Protein AF-A0A257T9L1-F1 (afdb_monomer)

Solvent-accessible surface area (backbone atoms only — not comparable to full-atom values): 7218 Å² total; per-residue (Å²): 138,83,81,85,81,64,74,60,65,62,54,51,54,51,52,50,53,51,50,52,52,49,54,53,51,51,69,70,53,69,85,55,102,66,89,48,72,66,67,52,30,54,49,26,55,54,55,56,51,64,76,53,68,49,98,83,56,89,71,50,78,60,33,50,34,54,53,50,16,52,54,24,46,79,70,71,34,56,69,56,20,51,53,30,50,52,51,42,54,49,49,63,67,67,44,54,102,86,57,46,89,61,79,32,68,66,48,42,51,51,52,49,50,32,50,45,60,62,64,70,78,121

pLDDT: mean 73.45, std 14.31, range [39.84, 91.38]

Mean predicted aligned error: 14.88 Å

Nearest PDB structures (foldseek):
  7m5t-assembly1_A  TM=5.101E-01  e=4.168E+00  synthetic construct

Structure (mmCIF, N/CA/C/O backbone):
data_AF-A0A257T9L1-F1
#
_entry.id   AF-A0A257T9L1-F1
#
loop_
_atom_site.group_PDB
_atom_site.id
_atom_site.type_symbol
_atom_site.label_atom_id
_atom_site.label_alt_id
_atom_site.label_comp_id
_atom_site.label_asym_id
_atom_site.label_entity_id
_atom_site.label_seq_id
_atom_site.pdbx_PDB_ins_code
_atom_site.Cartn_x
_atom_site.Cartn_y
_atom_site.Cartn_z
_atom_site.occupancy
_atom_site.B_iso_or_equiv
_atom_site.auth_seq_id
_atom_site.auth_comp_id
_atom_site.auth_asym_id
_atom_site.auth_atom_id
_atom_site.pdbx_PDB_model_num
ATOM 1 N N . MET A 1 1 ? -13.279 25.967 74.332 1.00 39.84 1 MET A N 1
ATOM 2 C CA . MET A 1 1 ? -12.424 24.902 73.766 1.00 39.84 1 MET A CA 1
ATOM 3 C C . MET A 1 1 ? -13.229 24.175 72.700 1.00 39.84 1 MET A C 1
ATOM 5 O O . MET A 1 1 ? -13.992 23.280 73.034 1.00 39.84 1 MET A O 1
ATOM 9 N N . GLN A 1 2 ? -13.164 24.633 71.448 1.00 41.81 2 GLN A N 1
ATOM 10 C CA . GLN A 1 2 ? -13.789 23.936 70.322 1.00 41.81 2 GLN A CA 1
ATOM 11 C C . GLN A 1 2 ? -12.751 22.990 69.724 1.00 41.81 2 GLN A C 1
ATOM 13 O O . GLN A 1 2 ? -11.692 23.427 69.285 1.00 41.81 2 GLN A O 1
ATOM 18 N N . ALA A 1 3 ? -13.027 21.691 69.783 1.00 49.38 3 ALA A N 1
ATOM 19 C CA . ALA A 1 3 ? -12.229 20.691 69.097 1.00 49.38 3 ALA A CA 1
ATOM 20 C C . ALA A 1 3 ? -12.680 20.656 67.630 1.00 49.38 3 ALA A C 1
ATOM 22 O O . ALA A 1 3 ? -13.694 20.039 67.303 1.00 49.38 3 ALA A O 1
ATOM 23 N N . GLU A 1 4 ? -11.945 21.352 66.762 1.00 55.28 4 GLU A N 1
ATOM 24 C CA . GLU A 1 4 ? -12.036 21.223 65.305 1.00 55.28 4 GLU A CA 1
ATOM 25 C C . GLU A 1 4 ? -11.689 19.780 64.910 1.00 55.28 4 GLU A C 1
ATOM 27 O O . GLU A 1 4 ? -10.526 19.390 64.797 1.00 55.28 4 GLU A O 1
ATOM 32 N N . LYS A 1 5 ? -12.713 18.936 64.760 1.00 54.38 5 LYS A N 1
ATOM 33 C CA . LYS A 1 5 ? -12.542 17.534 64.376 1.00 54.38 5 LYS A CA 1
ATOM 34 C C . LYS A 1 5 ? -12.592 17.402 62.852 1.00 54.38 5 LYS A C 1
ATOM 36 O O . LYS A 1 5 ? -13.631 17.143 62.263 1.00 54.38 5 LYS A O 1
ATOM 41 N N . GLN A 1 6 ? -11.411 17.615 62.273 1.00 59.94 6 GLN A N 1
ATOM 42 C CA . GLN A 1 6 ? -10.857 17.028 61.049 1.00 59.94 6 GLN A CA 1
ATOM 43 C C . GLN A 1 6 ? -11.758 16.941 59.795 1.00 59.94 6 GLN A C 1
ATOM 45 O O . GLN A 1 6 ? -12.476 15.957 59.619 1.00 59.94 6 GLN A O 1
ATOM 50 N N . PRO A 1 7 ? -11.548 17.827 58.799 1.00 57.03 7 PRO A N 1
ATOM 51 C CA . PRO A 1 7 ? -11.997 17.599 57.418 1.00 57.03 7 PRO A CA 1
ATOM 52 C C . PRO A 1 7 ? -11.226 16.469 56.695 1.00 57.03 7 PRO A C 1
ATOM 54 O O . PRO A 1 7 ? -11.420 16.258 55.505 1.00 57.03 7 PRO A O 1
ATOM 57 N N . GLN A 1 8 ? -10.356 15.724 57.391 1.00 61.00 8 GLN A N 1
ATOM 58 C CA . GLN A 1 8 ? -9.431 14.739 56.811 1.00 61.00 8 GLN A CA 1
ATOM 59 C C . GLN A 1 8 ? -10.149 13.536 56.190 1.00 61.00 8 GLN A C 1
ATOM 61 O O . GLN A 1 8 ? -9.754 13.059 55.129 1.00 61.00 8 GLN A O 1
ATOM 66 N N . THR A 1 9 ? -11.234 13.070 56.807 1.00 64.38 9 THR A N 1
ATOM 67 C CA . THR A 1 9 ? -11.983 11.909 56.312 1.00 64.38 9 THR A CA 1
ATOM 68 C C . THR A 1 9 ? -12.728 12.232 55.020 1.00 64.38 9 THR A C 1
ATOM 70 O O . THR A 1 9 ? -12.775 11.406 54.117 1.00 64.38 9 THR A O 1
ATOM 73 N N . LEU A 1 10 ? -13.257 13.454 54.900 1.00 68.50 10 LEU A N 1
ATOM 74 C CA . LEU A 1 10 ? -14.060 13.878 53.752 1.00 68.50 10 LEU A CA 1
ATOM 75 C C . LEU A 1 10 ? -13.189 14.043 52.497 1.00 68.50 10 LEU A C 1
ATOM 77 O O . LEU A 1 10 ? -13.565 13.589 51.418 1.00 68.50 10 LEU A O 1
ATOM 81 N N . THR A 1 11 ? -11.978 14.587 52.654 1.00 74.62 11 THR A N 1
ATOM 82 C CA . THR A 1 11 ? -10.992 14.682 51.568 1.00 74.62 11 THR A CA 1
ATOM 83 C C . THR A 1 11 ? -10.528 13.305 51.102 1.00 74.62 11 THR A C 1
ATOM 85 O O . THR A 1 11 ? -10.416 13.071 49.900 1.00 74.62 11 THR A O 1
ATOM 88 N N . LEU A 1 12 ? -10.304 12.372 52.035 1.00 77.75 12 LEU A N 1
ATOM 89 C CA . LEU A 1 12 ? -9.905 11.002 51.709 1.00 77.75 12 LEU A CA 1
ATOM 90 C C . LEU A 1 12 ? -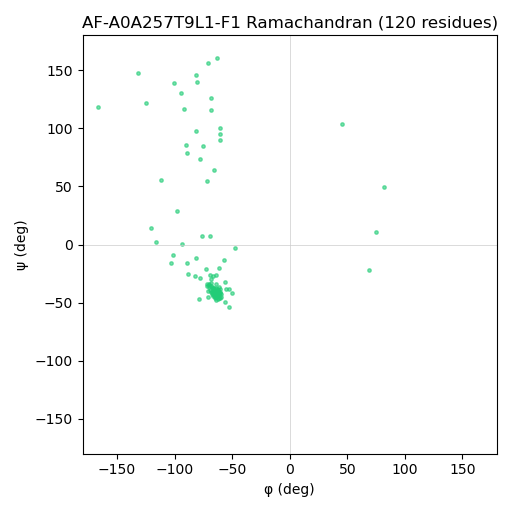11.012 10.255 50.958 1.00 77.75 12 LEU A C 1
ATOM 92 O O . LEU A 1 12 ? -10.725 9.594 49.963 1.00 77.75 12 LEU A O 1
ATOM 96 N N . THR A 1 13 ? -12.277 10.400 51.365 1.00 79.38 13 THR A N 1
ATOM 97 C CA . THR A 1 13 ? -13.409 9.778 50.659 1.00 79.38 13 THR A CA 1
ATOM 98 C C . THR A 1 13 ? -13.543 10.297 49.227 1.00 79.38 13 THR A C 1
ATOM 100 O O . THR A 1 13 ? -13.715 9.501 48.305 1.00 79.38 13 THR A O 1
ATOM 103 N N . ILE A 1 14 ? -13.413 11.612 49.020 1.00 81.88 14 ILE A N 1
ATOM 104 C CA . ILE A 1 14 ? -13.469 12.215 47.680 1.00 81.88 14 ILE A CA 1
ATOM 105 C C . ILE A 1 14 ? -12.296 11.733 46.820 1.00 81.88 14 ILE A C 1
ATOM 107 O O . ILE A 1 14 ? -12.498 11.335 45.675 1.00 81.88 14 ILE A O 1
ATOM 111 N N . LEU A 1 15 ? -11.082 11.709 47.373 1.00 82.69 15 LEU A N 1
ATOM 112 C CA . LEU A 1 15 ? -9.887 11.271 46.651 1.00 82.69 15 LEU A CA 1
ATOM 113 C C . LEU A 1 15 ? -9.985 9.799 46.217 1.00 82.69 15 LEU A C 1
ATOM 115 O O . LEU A 1 15 ? -9.611 9.457 45.094 1.00 82.69 15 LEU A O 1
ATOM 119 N N . VAL A 1 16 ? -10.528 8.937 47.082 1.00 84.06 16 VAL A N 1
ATOM 120 C CA . VAL A 1 16 ? -10.755 7.518 46.776 1.00 84.06 16 VAL A CA 1
ATOM 121 C C . VAL A 1 16 ? -11.829 7.357 45.701 1.00 84.06 16 VAL A C 1
ATOM 123 O O . VAL A 1 16 ? -11.628 6.587 44.766 1.00 84.06 16 VAL A O 1
ATOM 126 N N . ALA A 1 17 ? -12.929 8.111 45.770 1.00 83.25 17 ALA A N 1
ATOM 127 C CA . ALA A 1 17 ? -13.983 8.070 44.756 1.00 83.25 17 ALA A CA 1
ATOM 128 C C . ALA A 1 17 ? -13.485 8.540 43.376 1.00 83.25 17 ALA A C 1
ATOM 130 O O . ALA A 1 17 ? -13.784 7.911 42.358 1.00 83.25 17 ALA A O 1
ATOM 131 N N . ILE A 1 18 ? -12.676 9.603 43.335 1.00 82.38 18 ILE A N 1
ATOM 132 C CA . ILE A 1 18 ? -12.048 10.088 42.098 1.00 82.38 18 ILE A CA 1
ATOM 133 C C . ILE A 1 18 ? -11.070 9.044 41.553 1.00 82.38 18 ILE A C 1
ATOM 135 O O . ILE A 1 18 ? -11.117 8.732 40.371 1.00 82.38 18 ILE A O 1
ATOM 139 N N . SER A 1 19 ? -10.227 8.449 42.400 1.00 81.50 19 SER A N 1
ATOM 140 C CA . SER A 1 19 ? -9.275 7.417 41.962 1.00 81.50 19 SER A CA 1
ATOM 141 C C . SER A 1 19 ? -9.994 6.190 41.399 1.00 81.50 19 SER A C 1
ATOM 143 O O . SER A 1 19 ? -9.620 5.691 40.342 1.00 81.50 19 SER A O 1
ATOM 145 N N . LEU A 1 20 ? -11.070 5.745 42.057 1.00 82.50 20 LEU A N 1
ATOM 146 C CA . LEU A 1 20 ? -11.855 4.594 41.616 1.00 82.50 20 LEU A CA 1
ATOM 147 C C . LEU A 1 20 ? -12.547 4.866 40.274 1.00 82.50 20 LEU A C 1
ATOM 149 O O . LEU A 1 20 ? -12.510 4.027 39.380 1.00 82.50 20 LEU A O 1
ATOM 153 N N . THR A 1 21 ? -13.139 6.051 40.110 1.00 83.25 21 THR A N 1
ATOM 154 C CA . THR A 1 21 ? -13.779 6.451 38.847 1.00 83.25 21 THR A CA 1
ATOM 155 C C . THR A 1 21 ? -12.767 6.635 37.720 1.00 83.25 21 THR A C 1
ATOM 157 O O . THR A 1 21 ? -13.053 6.218 36.600 1.00 83.25 21 THR A O 1
ATOM 160 N N . LEU A 1 22 ? -11.569 7.160 38.002 1.00 79.81 22 LEU A N 1
ATOM 161 C CA . LEU A 1 22 ? -10.483 7.240 37.022 1.00 79.81 22 LEU A CA 1
ATOM 162 C C . LEU A 1 22 ? -10.003 5.849 36.594 1.00 79.81 22 LEU A C 1
ATOM 164 O O . LEU A 1 22 ? -9.831 5.608 35.405 1.00 79.81 22 LEU A O 1
ATOM 168 N N . SER A 1 23 ? -9.811 4.924 37.541 1.00 76.75 23 SER A N 1
ATOM 169 C CA . SER A 1 23 ? -9.391 3.549 37.244 1.00 76.75 23 SER A CA 1
ATOM 170 C C . SER A 1 23 ? -10.444 2.785 36.445 1.00 76.75 23 SER A C 1
ATOM 172 O O . SER A 1 23 ? -10.098 2.093 35.492 1.00 76.75 23 SER A O 1
ATOM 174 N N . ILE A 1 24 ? -11.728 2.942 36.782 1.00 76.94 24 ILE A N 1
ATOM 175 C CA . ILE A 1 24 ? -12.829 2.346 36.014 1.00 76.94 24 ILE A CA 1
ATOM 176 C C . ILE A 1 24 ? -12.905 2.985 34.622 1.00 76.94 24 ILE A C 1
ATOM 178 O O . ILE A 1 24 ? -13.006 2.269 33.633 1.00 76.94 24 ILE A O 1
ATOM 182 N N . GLY A 1 25 ? -12.788 4.313 34.523 1.00 73.81 25 GLY A N 1
ATOM 183 C CA . GLY A 1 25 ? -12.772 5.028 33.246 1.00 73.81 25 GLY A CA 1
ATOM 184 C C . GLY A 1 25 ? -11.625 4.584 32.337 1.00 73.81 25 GLY A C 1
ATOM 185 O O . GLY A 1 25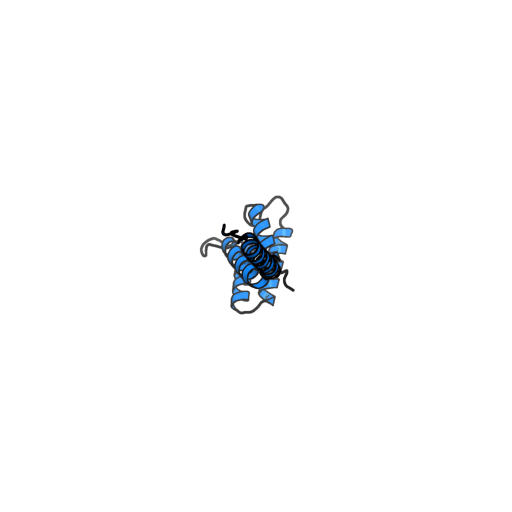 ? -11.856 4.282 31.171 1.00 73.81 25 GLY A O 1
ATOM 186 N N . LEU A 1 26 ? -10.411 4.451 32.878 1.00 72.38 26 LEU A N 1
ATOM 187 C CA . LEU A 1 26 ? -9.252 3.924 32.151 1.00 72.38 26 LEU A CA 1
ATOM 188 C C . LEU A 1 26 ? -9.410 2.444 31.784 1.00 72.38 26 LEU A C 1
ATOM 190 O O . LEU A 1 26 ? -8.864 2.024 30.776 1.00 72.38 26 LEU A O 1
ATOM 194 N N . SER A 1 27 ? -10.186 1.668 32.543 1.00 68.88 27 SER A N 1
ATOM 195 C CA . SER A 1 27 ? -10.518 0.284 32.185 1.00 68.88 27 SER A CA 1
ATOM 196 C C . SER A 1 27 ? -11.517 0.180 31.025 1.00 68.88 27 SER A C 1
ATOM 198 O O . SER A 1 27 ? -11.582 -0.872 30.396 1.00 68.88 27 SER A O 1
ATOM 200 N N . PHE A 1 28 ? -12.293 1.236 30.747 1.00 61.78 28 PHE A N 1
ATOM 201 C CA . PHE A 1 28 ? -13.115 1.364 29.534 1.00 61.78 28 PHE A CA 1
ATOM 202 C C . PHE A 1 28 ? -12.361 2.024 28.374 1.00 61.78 28 PHE A C 1
ATOM 204 O O . PHE A 1 28 ? -12.794 1.917 27.226 1.00 61.78 28 PHE A O 1
ATOM 211 N N . VAL A 1 29 ? -11.235 2.689 28.651 1.00 60.16 29 VAL A N 1
ATOM 212 C CA . VAL A 1 29 ? -10.254 3.037 27.623 1.00 60.16 29 VAL A CA 1
ATOM 213 C C . VAL A 1 29 ? -9.511 1.757 27.279 1.00 60.16 29 VAL A C 1
ATOM 215 O O . VAL A 1 29 ? -8.453 1.437 27.814 1.00 60.16 29 VAL A O 1
ATOM 218 N N . ASP A 1 30 ? -10.116 1.010 26.371 1.00 48.50 30 ASP A N 1
ATOM 219 C CA . ASP A 1 30 ? -9.455 -0.052 25.645 1.00 48.50 30 ASP A CA 1
ATOM 220 C C . ASP A 1 30 ? -8.292 0.582 24.858 1.00 48.50 30 ASP A C 1
ATOM 222 O O . ASP A 1 30 ? -8.442 1.020 23.722 1.00 48.50 30 ASP A O 1
ATOM 226 N N . PHE A 1 31 ? -7.104 0.657 25.469 1.00 50.88 31 PHE A N 1
ATOM 227 C CA . PHE A 1 31 ? -5.836 0.701 24.737 1.00 50.88 31 PHE A CA 1
ATOM 228 C C . PHE A 1 31 ? -5.574 -0.687 24.152 1.00 50.88 31 PHE A C 1
ATOM 230 O O . PHE A 1 31 ? -4.525 -1.298 24.353 1.00 50.88 31 PHE A O 1
ATOM 237 N N . SER A 1 32 ? -6.536 -1.195 23.399 1.00 41.66 32 SER A N 1
ATOM 238 C CA . SER A 1 32 ? -6.170 -2.069 22.317 1.00 41.66 32 SER A CA 1
ATOM 239 C C . SER A 1 32 ? -5.736 -1.168 21.164 1.00 41.66 32 SER A C 1
ATOM 241 O O . SER A 1 32 ? -6.403 -0.167 20.881 1.00 41.66 32 SER A O 1
ATOM 243 N N . PRO A 1 33 ? -4.680 -1.507 20.415 1.00 48.66 33 PRO A N 1
ATOM 244 C CA . PRO A 1 33 ? -4.605 -1.111 19.017 1.00 48.66 33 PRO A CA 1
ATOM 245 C C . PRO A 1 33 ? -5.731 -1.837 18.255 1.00 48.66 33 PRO A C 1
ATOM 247 O O . PRO A 1 33 ? -5.487 -2.714 17.435 1.00 48.66 33 PRO A O 1
ATOM 250 N N . SER A 1 34 ? -6.985 -1.536 18.582 1.00 49.56 34 SER A N 1
ATOM 251 C CA . SER A 1 34 ? -8.167 -2.111 17.959 1.00 49.56 34 SER A CA 1
ATOM 252 C C . SER A 1 34 ? -8.715 -1.110 16.956 1.00 49.56 34 SER A C 1
ATOM 254 O O . SER A 1 34 ? -8.853 0.075 17.251 1.00 49.56 34 SER A O 1
ATOM 256 N N . THR A 1 35 ? -9.145 -1.622 15.804 1.00 41.38 35 THR A N 1
ATOM 257 C CA . THR A 1 35 ? -10.139 -0.948 14.951 1.00 41.38 35 THR A CA 1
ATOM 258 C C . THR A 1 35 ? -9.583 0.143 14.026 1.00 41.38 35 THR A C 1
ATOM 260 O O . THR A 1 35 ? -10.118 1.242 13.926 1.00 41.38 35 THR A O 1
ATOM 263 N N . GLY A 1 36 ? -8.513 -0.174 13.292 1.00 42.09 36 GLY A N 1
ATOM 264 C CA . GLY A 1 36 ? -7.991 0.663 12.202 1.00 42.09 36 GLY A CA 1
ATOM 265 C C . GLY A 1 36 ? -8.354 0.195 10.788 1.00 42.09 36 GLY A C 1
ATOM 266 O O . GLY A 1 36 ? -8.114 0.930 9.847 1.00 42.09 36 GLY A O 1
ATOM 267 N N . GLY A 1 37 ? -8.942 -0.991 10.591 1.00 51.06 37 GLY A N 1
ATOM 268 C CA . GLY A 1 37 ? -8.953 -1.684 9.288 1.00 51.06 37 GLY A CA 1
ATOM 269 C C . GLY A 1 37 ? -9.391 -0.861 8.064 1.00 51.06 37 GLY A C 1
ATOM 270 O O . GLY A 1 37 ? -8.755 -0.959 7.019 1.00 51.06 37 GLY A O 1
ATOM 271 N N . ALA A 1 38 ? -10.430 -0.026 8.172 1.00 53.06 38 ALA A N 1
ATOM 272 C CA . ALA A 1 38 ? -10.877 0.832 7.067 1.00 53.06 38 ALA A CA 1
ATOM 273 C C . ALA A 1 38 ? -9.997 2.087 6.904 1.00 53.06 38 ALA A C 1
ATOM 275 O O . ALA A 1 38 ? -9.522 2.371 5.805 1.00 53.06 38 ALA A O 1
ATOM 276 N N . THR A 1 39 ? -9.705 2.790 8.003 1.00 57.44 39 THR A N 1
ATOM 277 C CA . THR A 1 39 ? -8.868 4.002 8.015 1.00 57.44 39 THR A CA 1
ATOM 278 C C . THR A 1 39 ? -7.425 3.702 7.598 1.00 57.44 39 THR A C 1
ATOM 280 O O . THR A 1 39 ? -6.830 4.446 6.826 1.00 57.44 39 THR A O 1
ATOM 283 N N . THR A 1 40 ? -6.872 2.575 8.045 1.00 70.50 40 THR A N 1
ATOM 284 C CA . THR A 1 40 ? -5.538 2.080 7.691 1.00 70.50 40 THR A CA 1
ATOM 285 C C . THR A 1 40 ? -5.486 1.620 6.231 1.00 70.50 40 THR A C 1
ATOM 287 O O . THR A 1 40 ? -4.480 1.851 5.567 1.00 70.50 40 THR A O 1
ATOM 290 N N . ARG A 1 41 ? -6.572 1.056 5.675 1.00 74.62 41 ARG A N 1
ATOM 291 C CA . ARG A 1 41 ? -6.646 0.684 4.248 1.00 74.62 41 ARG A CA 1
ATOM 292 C C . ARG A 1 41 ? -6.729 1.885 3.325 1.00 74.62 41 ARG A C 1
ATOM 294 O O . ARG A 1 41 ? -6.025 1.926 2.321 1.00 74.62 41 ARG A O 1
ATOM 301 N N . GLU A 1 42 ? -7.566 2.865 3.643 1.00 76.44 42 GLU A N 1
ATOM 302 C CA . GLU A 1 42 ? -7.624 4.101 2.861 1.00 76.44 42 GLU A CA 1
ATOM 303 C C . GLU A 1 42 ? -6.293 4.856 2.917 1.00 76.44 42 GLU A C 1
ATOM 305 O O . GLU A 1 42 ? -5.821 5.343 1.891 1.00 76.44 42 GLU A O 1
ATOM 310 N N . GLN A 1 43 ? -5.630 4.868 4.077 1.00 79.38 43 GLN A N 1
ATOM 311 C CA . GLN A 1 43 ? -4.280 5.414 4.211 1.00 79.38 43 GLN A CA 1
ATOM 312 C C . GLN A 1 43 ? -3.240 4.627 3.402 1.00 79.38 43 GLN A C 1
ATOM 314 O O . GLN A 1 43 ? -2.419 5.246 2.727 1.00 79.38 43 GLN A O 1
ATOM 319 N N . ALA A 1 44 ? -3.288 3.292 3.401 1.00 82.19 44 ALA A N 1
ATOM 320 C CA . ALA A 1 44 ? -2.403 2.462 2.584 1.00 82.19 44 ALA A CA 1
ATOM 321 C C . ALA A 1 44 ? -2.637 2.698 1.083 1.00 82.19 44 ALA A C 1
ATOM 323 O O . ALA A 1 44 ? -1.692 2.899 0.323 1.00 82.19 44 ALA A O 1
ATOM 324 N N . ARG A 1 45 ? -3.902 2.792 0.652 1.00 81.62 45 ARG A N 1
ATOM 325 C CA . ARG A 1 45 ? -4.269 3.174 -0.721 1.00 81.62 45 ARG A CA 1
ATOM 326 C C . ARG A 1 45 ? -3.741 4.557 -1.084 1.00 81.62 45 ARG A C 1
ATOM 328 O O . ARG A 1 45 ? -3.214 4.727 -2.182 1.00 81.62 45 ARG A O 1
ATOM 335 N N . TYR A 1 46 ? -3.849 5.525 -0.175 1.00 81.75 46 TYR A N 1
ATOM 336 C CA . TYR A 1 46 ? -3.292 6.860 -0.369 1.00 81.75 46 TYR A CA 1
ATOM 337 C C . TYR A 1 46 ? -1.761 6.822 -0.499 1.00 81.75 46 TYR A C 1
ATOM 339 O O . TYR A 1 46 ? -1.215 7.427 -1.420 1.00 81.75 46 TYR A O 1
ATOM 347 N N . GLN A 1 47 ? -1.061 6.054 0.339 1.00 81.25 47 GLN A N 1
ATOM 348 C CA . GLN A 1 47 ? 0.391 5.875 0.226 1.00 81.25 47 GLN A CA 1
ATOM 349 C C . GLN A 1 47 ? 0.792 5.256 -1.114 1.00 81.25 47 GLN A C 1
ATOM 351 O O . GLN A 1 47 ? 1.719 5.752 -1.751 1.00 81.25 47 GLN A O 1
ATOM 356 N N . ILE A 1 48 ? 0.046 4.260 -1.607 1.00 83.12 48 ILE A N 1
ATOM 357 C CA . ILE A 1 48 ? 0.275 3.650 -2.925 1.00 83.12 48 ILE A CA 1
ATOM 358 C C . ILE A 1 48 ? 0.232 4.702 -4.046 1.00 83.12 48 ILE A C 1
ATOM 360 O O . ILE A 1 48 ? 0.980 4.593 -5.019 1.00 83.12 48 ILE A O 1
ATOM 364 N N . THR A 1 49 ? -0.577 5.761 -3.901 1.00 82.25 49 THR A N 1
ATOM 365 C CA . THR A 1 49 ? -0.653 6.830 -4.911 1.00 82.25 49 THR A CA 1
ATOM 366 C C . THR A 1 49 ? 0.641 7.613 -5.100 1.00 82.25 49 THR A C 1
ATOM 368 O O . THR A 1 49 ? 0.907 8.097 -6.202 1.00 82.25 49 THR A O 1
ATOM 371 N N . SER A 1 50 ? 1.487 7.670 -4.069 1.00 80.50 50 SER A N 1
ATOM 372 C CA . SER A 1 50 ? 2.791 8.329 -4.152 1.00 80.50 50 SER A CA 1
ATOM 373 C C . SER A 1 50 ? 3.783 7.587 -5.060 1.00 80.50 50 SER A C 1
ATOM 375 O O . SER A 1 50 ? 4.618 8.228 -5.692 1.00 80.50 50 SER A O 1
ATOM 377 N N . PHE A 1 51 ? 3.637 6.265 -5.230 1.00 75.06 51 PHE A N 1
ATOM 378 C CA . PHE A 1 51 ? 4.568 5.424 -6.002 1.00 75.06 51 PHE A CA 1
ATOM 379 C C . PHE A 1 51 ? 4.354 5.451 -7.523 1.00 75.06 51 PHE A C 1
ATOM 381 O O . PHE A 1 51 ? 5.200 4.965 -8.273 1.00 75.06 51 PHE A O 1
ATOM 388 N N . TYR A 1 52 ? 3.237 6.010 -7.996 1.00 73.81 52 TYR A N 1
ATOM 389 C CA . TYR A 1 52 ? 2.973 6.250 -9.424 1.00 73.81 52 TYR A CA 1
ATOM 390 C C . TYR A 1 52 ? 2.740 7.743 -9.727 1.00 73.81 52 TYR A C 1
ATOM 392 O O . TYR A 1 52 ? 2.230 8.117 -10.789 1.00 73.81 52 TYR A O 1
ATOM 400 N N . GLY A 1 53 ? 3.096 8.605 -8.771 1.00 60.50 53 GLY A N 1
ATOM 401 C CA . GLY A 1 53 ? 2.757 10.019 -8.720 1.00 60.50 53 GLY A CA 1
ATOM 402 C C . GLY A 1 53 ? 3.595 10.919 -9.626 1.00 60.50 53 GLY A C 1
ATOM 403 O O . GLY A 1 53 ? 4.379 11.716 -9.131 1.00 60.50 53 GLY A O 1
ATOM 404 N N . GLN A 1 54 ? 3.356 10.854 -10.937 1.00 53.00 54 GLN A N 1
ATOM 405 C CA . GLN A 1 54 ? 3.289 12.006 -11.851 1.00 53.00 54 GLN A CA 1
ATOM 406 C C . GLN A 1 54 ? 2.678 11.526 -13.172 1.00 53.00 54 GLN A C 1
ATOM 408 O O . GLN A 1 54 ? 3.241 10.682 -13.863 1.00 53.00 54 GLN A O 1
ATOM 413 N N . ALA A 1 55 ? 1.520 12.082 -13.548 1.00 52.84 55 ALA A N 1
ATOM 414 C CA . ALA A 1 55 ? 0.738 11.667 -14.721 1.00 52.84 55 ALA A CA 1
ATOM 415 C C . ALA A 1 55 ? 1.496 11.726 -16.068 1.00 52.84 55 ALA A C 1
ATOM 417 O O . ALA A 1 55 ? 1.021 11.155 -17.048 1.00 52.84 55 ALA A O 1
ATOM 418 N N . ASN A 1 56 ? 2.659 12.388 -16.098 1.00 50.16 56 ASN A N 1
ATOM 419 C CA . ASN A 1 56 ? 3.462 12.666 -17.289 1.00 50.16 56 ASN A CA 1
ATOM 420 C C . ASN A 1 56 ? 4.853 12.003 -17.284 1.00 50.16 56 ASN A C 1
ATOM 422 O O . ASN A 1 56 ? 5.615 12.217 -18.224 1.00 50.16 56 ASN A O 1
ATOM 426 N N . ALA A 1 57 ? 5.206 11.222 -16.258 1.00 54.38 57 ALA A N 1
ATOM 427 C CA . ALA A 1 57 ? 6.419 10.407 -16.291 1.00 54.38 57 ALA A CA 1
ATOM 428 C C . ALA A 1 57 ? 6.146 9.108 -17.068 1.00 54.38 57 ALA A C 1
ATOM 430 O O . ALA A 1 57 ? 5.029 8.584 -17.034 1.00 54.38 57 ALA A O 1
ATOM 431 N N . ALA A 1 58 ? 7.145 8.591 -17.788 1.00 55.03 58 ALA A N 1
ATOM 432 C CA . ALA A 1 58 ? 7.046 7.286 -18.435 1.00 55.03 58 ALA A CA 1
ATOM 433 C C . ALA A 1 58 ? 6.825 6.220 -17.352 1.00 55.03 58 ALA A C 1
ATOM 435 O O . ALA A 1 58 ? 7.756 5.844 -16.645 1.00 55.03 58 ALA A O 1
ATOM 436 N N . LEU A 1 59 ? 5.570 5.800 -17.182 1.00 64.94 59 LEU A N 1
ATOM 437 C CA . LEU A 1 59 ? 5.199 4.905 -16.097 1.00 64.94 59 LEU A CA 1
ATOM 438 C C . LEU A 1 59 ? 5.810 3.524 -16.329 1.00 64.94 59 LEU A C 1
ATOM 440 O O . LEU A 1 59 ? 5.589 2.909 -17.375 1.00 64.94 59 LEU A O 1
ATOM 444 N N . GLY A 1 60 ? 6.541 3.030 -15.333 1.00 72.50 60 GLY A N 1
ATOM 445 C CA . GLY A 1 60 ? 7.062 1.670 -15.339 1.00 72.50 60 GLY A CA 1
ATOM 446 C C . GLY A 1 60 ? 5.934 0.624 -15.337 1.00 72.50 60 GLY A C 1
ATOM 447 O O . GLY A 1 60 ? 4.804 0.925 -14.930 1.00 72.50 60 GLY A O 1
ATOM 448 N N . PRO A 1 61 ? 6.214 -0.632 -15.735 1.00 79.44 61 PRO A N 1
ATOM 449 C CA . PRO A 1 61 ? 5.215 -1.704 -15.777 1.00 79.44 61 PRO A CA 1
ATOM 450 C C . PRO A 1 61 ? 4.458 -1.889 -14.452 1.00 79.44 61 PRO A C 1
ATOM 452 O O . PRO A 1 61 ? 3.245 -2.093 -14.455 1.00 79.44 61 PRO A O 1
ATOM 455 N N . TYR A 1 62 ? 5.146 -1.746 -13.315 1.00 82.00 62 TYR A N 1
ATOM 456 C CA . TYR A 1 62 ? 4.531 -1.861 -11.991 1.00 82.00 62 TYR A CA 1
ATOM 457 C C . TYR A 1 62 ? 3.628 -0.667 -11.643 1.00 82.00 62 TYR A C 1
ATOM 459 O O . TYR A 1 62 ? 2.566 -0.844 -11.049 1.00 82.00 62 TYR A O 1
ATOM 467 N N . GLN A 1 63 ? 3.990 0.547 -12.066 1.00 84.81 63 GLN A N 1
ATOM 468 C CA . GLN A 1 63 ? 3.201 1.754 -11.806 1.00 84.81 63 GLN A CA 1
ATOM 469 C C . GLN A 1 63 ? 1.875 1.736 -12.578 1.00 84.81 63 GLN A C 1
ATOM 471 O O . GLN A 1 63 ? 0.853 2.214 -12.083 1.00 84.81 63 GLN A O 1
ATOM 476 N N . LEU A 1 64 ? 1.865 1.136 -13.775 1.00 86.50 64 LEU A N 1
ATOM 477 C CA . LEU A 1 64 ? 0.635 0.892 -14.531 1.00 86.50 64 LEU A CA 1
ATOM 478 C C . LEU A 1 64 ? -0.319 -0.035 -13.772 1.00 86.50 64 LEU A C 1
ATOM 480 O O . LEU A 1 64 ? -1.512 0.258 -13.696 1.00 86.50 64 LEU A O 1
ATOM 484 N N . LEU A 1 65 ? 0.205 -1.104 -13.167 1.00 88.25 65 LEU A N 1
ATOM 485 C CA . LEU A 1 65 ? -0.592 -2.039 -12.373 1.00 88.25 65 LEU A CA 1
ATOM 486 C C . LEU A 1 65 ? -1.194 -1.372 -11.132 1.00 88.25 65 LEU A C 1
ATOM 488 O O . LEU A 1 65 ? -2.377 -1.575 -10.867 1.00 88.25 65 LEU A O 1
ATOM 492 N N . LEU A 1 66 ? -0.428 -0.538 -10.419 1.00 88.31 66 LEU A N 1
ATOM 493 C CA . LEU A 1 66 ? -0.931 0.220 -9.263 1.00 88.31 66 LEU A CA 1
ATOM 494 C C . LEU A 1 66 ? -2.054 1.184 -9.658 1.00 88.31 66 LEU A C 1
ATOM 496 O O . LEU A 1 66 ? -3.089 1.259 -8.994 1.00 88.31 66 LEU A O 1
ATOM 500 N N . ARG A 1 67 ? -1.889 1.885 -10.784 1.00 86.88 67 ARG A N 1
ATOM 501 C CA . ARG A 1 67 ? -2.920 2.784 -11.309 1.00 86.88 67 ARG A CA 1
ATOM 502 C C . ARG A 1 67 ? -4.185 2.029 -11.719 1.00 86.88 67 ARG A C 1
ATOM 504 O O . ARG A 1 67 ? -5.291 2.510 -11.478 1.00 86.88 67 ARG A O 1
ATOM 511 N N . ASP A 1 68 ? -4.043 0.865 -12.344 1.00 89.38 68 ASP A N 1
ATOM 512 C CA . ASP A 1 68 ? -5.187 0.038 -12.728 1.00 89.38 68 ASP A CA 1
ATOM 513 C C . ASP A 1 68 ? -5.890 -0.580 -11.514 1.00 89.38 68 ASP A C 1
ATOM 515 O O . ASP A 1 68 ? -7.119 -0.654 -11.518 1.00 89.38 68 ASP A O 1
ATOM 519 N N . ALA A 1 69 ? -5.147 -0.943 -10.462 1.00 89.12 69 ALA A N 1
ATOM 520 C CA . ALA A 1 69 ? -5.710 -1.383 -9.185 1.00 89.12 69 ALA A CA 1
ATOM 521 C C . ALA A 1 69 ? -6.573 -0.281 -8.553 1.00 89.12 69 ALA A C 1
ATOM 523 O O . ALA A 1 69 ? -7.722 -0.522 -8.190 1.00 89.12 69 ALA A O 1
ATOM 524 N N . GLN A 1 70 ? -6.072 0.956 -8.529 1.00 87.69 70 GLN A N 1
ATOM 525 C CA . GLN A 1 70 ? -6.820 2.117 -8.037 1.00 87.69 70 GLN A CA 1
ATOM 526 C C . GLN A 1 70 ? -8.070 2.417 -8.870 1.00 87.69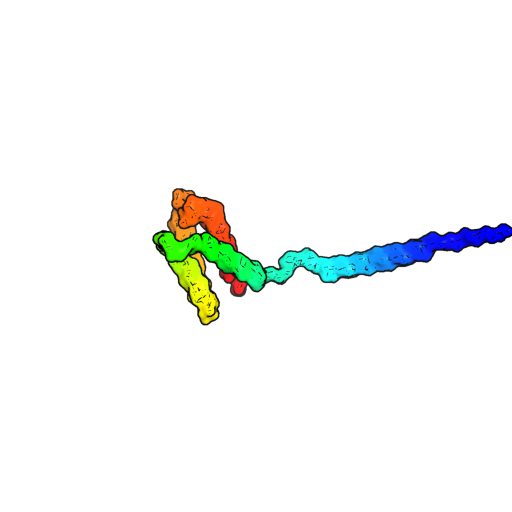 70 GLN A C 1
ATOM 528 O O . GLN A 1 70 ? -9.143 2.674 -8.331 1.00 87.69 70 GLN A O 1
ATOM 533 N N . ARG A 1 71 ? -7.982 2.311 -10.200 1.00 89.56 71 ARG A N 1
ATOM 534 C CA . ARG A 1 71 ? -9.160 2.444 -11.072 1.00 89.56 71 ARG A CA 1
ATOM 535 C C . ARG A 1 71 ? -10.192 1.344 -10.831 1.00 89.56 71 ARG A C 1
ATOM 537 O O . ARG A 1 71 ? -11.384 1.619 -10.931 1.00 89.56 71 ARG A O 1
ATOM 544 N N . ALA A 1 72 ? -9.757 0.113 -10.568 1.00 89.50 72 ALA A N 1
ATOM 545 C CA . ALA A 1 72 ? 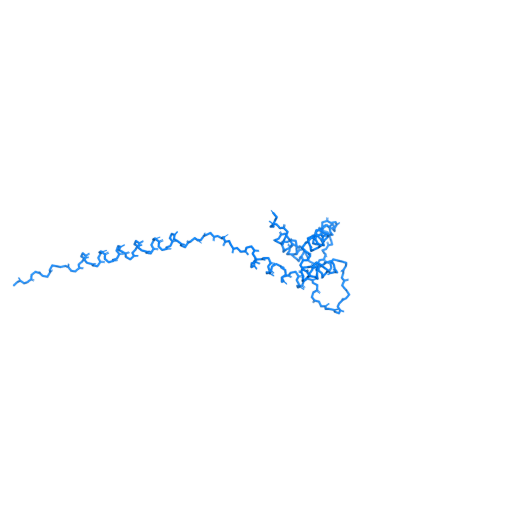-10.650 -0.988 -10.219 1.00 89.50 72 ALA A CA 1
ATOM 546 C C . ALA A 1 72 ? -11.344 -0.724 -8.877 1.00 89.50 72 ALA A C 1
ATOM 548 O O . ALA A 1 72 ? -12.570 -0.809 -8.810 1.00 89.50 72 ALA A O 1
ATOM 549 N N . HIS A 1 73 ? -10.590 -0.257 -7.878 1.00 86.38 73 HIS A N 1
ATOM 550 C CA . HIS A 1 73 ? -11.122 0.175 -6.589 1.00 86.38 73 HIS A CA 1
ATOM 551 C C . HIS A 1 73 ? 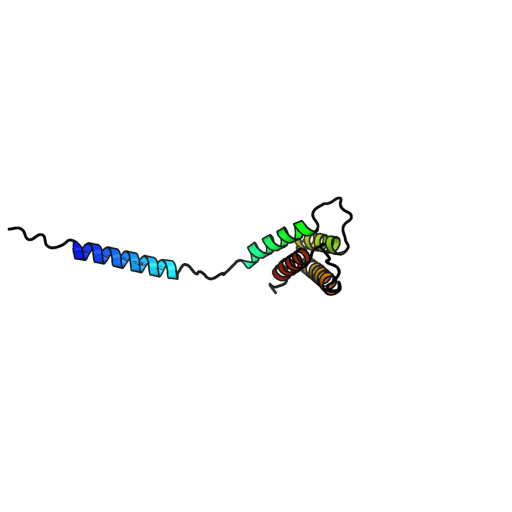-12.195 1.265 -6.731 1.00 86.38 73 HIS A C 1
ATOM 553 O O . HIS A 1 73 ? -13.303 1.111 -6.224 1.00 86.38 73 HIS A O 1
ATOM 559 N N . SER A 1 74 ? -11.923 2.332 -7.496 1.00 84.62 74 SER A N 1
ATOM 560 C CA . SER A 1 74 ? -12.901 3.410 -7.735 1.00 84.62 74 SER A CA 1
ATOM 561 C C . SER A 1 74 ? -14.181 2.940 -8.438 1.00 84.62 74 SER A C 1
ATOM 563 O O . SER A 1 74 ? -15.196 3.628 -8.379 1.00 84.62 74 SER A O 1
ATOM 565 N N . ARG A 1 75 ? -14.148 1.786 -9.117 1.00 89.81 75 ARG A N 1
ATOM 566 C CA . ARG A 1 75 ? -15.320 1.151 -9.742 1.00 89.81 75 ARG A CA 1
ATOM 567 C C . ARG A 1 75 ? -16.008 0.118 -8.838 1.00 89.81 75 ARG A C 1
ATOM 569 O O . ARG A 1 75 ? -16.981 -0.485 -9.277 1.00 89.81 75 ARG A O 1
ATOM 576 N N . GLY A 1 76 ? -15.511 -0.103 -7.619 1.00 87.50 76 GLY A N 1
ATOM 577 C CA . GLY A 1 76 ? -15.988 -1.142 -6.698 1.00 87.50 76 GLY A CA 1
ATOM 578 C C . GLY A 1 76 ? -15.549 -2.565 -7.067 1.00 87.50 76 GLY A C 1
ATOM 579 O O . GLY A 1 76 ? -16.057 -3.531 -6.506 1.00 87.50 76 GLY A O 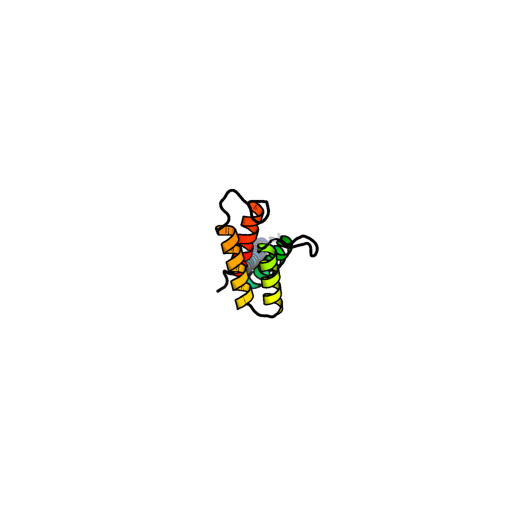1
ATOM 580 N N . ASP A 1 77 ? -14.618 -2.721 -8.013 1.00 91.38 77 ASP A N 1
ATOM 581 C CA . ASP A 1 77 ? -14.104 -4.022 -8.446 1.00 91.38 77 ASP A CA 1
ATOM 582 C C . ASP A 1 77 ? -12.891 -4.435 -7.598 1.00 91.38 77 ASP A C 1
ATOM 584 O O . ASP A 1 77 ? -11.729 -4.296 -7.998 1.00 91.38 77 ASP A O 1
ATOM 588 N N . HIS A 1 78 ? -13.181 -4.934 -6.395 1.00 87.00 78 HIS A N 1
ATOM 589 C CA . HIS A 1 78 ? -12.166 -5.368 -5.431 1.00 87.00 78 HIS A CA 1
ATOM 590 C C . HIS A 1 78 ? -11.401 -6.619 -5.883 1.00 87.00 78 HIS A C 1
ATOM 592 O O . HIS A 1 78 ? -10.217 -6.766 -5.585 1.00 87.00 78 HIS A O 1
ATOM 598 N N . ALA A 1 79 ? -12.034 -7.502 -6.662 1.00 88.50 79 ALA A N 1
ATOM 599 C CA . ALA A 1 79 ? -11.375 -8.696 -7.186 1.00 88.50 79 ALA A CA 1
ATOM 600 C C . ALA A 1 79 ? -10.240 -8.318 -8.149 1.00 88.50 79 ALA A C 1
ATOM 602 O O . ALA A 1 79 ? -9.117 -8.823 -8.033 1.00 88.50 79 ALA A O 1
ATOM 603 N N . THR A 1 80 ? -10.508 -7.381 -9.063 1.00 89.31 80 THR A N 1
ATOM 604 C CA . THR A 1 80 ? -9.486 -6.854 -9.970 1.00 89.31 80 THR A CA 1
ATOM 605 C C . THR A 1 80 ? -8.448 -6.015 -9.222 1.00 89.31 80 THR A C 1
ATOM 607 O O . THR A 1 80 ? -7.261 -6.143 -9.521 1.00 89.31 80 THR A O 1
ATOM 610 N N . GLU A 1 81 ? -8.847 -5.208 -8.230 1.00 89.56 81 GLU A N 1
ATOM 611 C CA . GLU A 1 81 ? -7.922 -4.477 -7.343 1.00 89.56 81 GLU A CA 1
ATOM 612 C C . GLU A 1 81 ? -6.891 -5.436 -6.717 1.00 89.56 81 GLU A C 1
ATOM 614 O O . GLU A 1 81 ? -5.682 -5.266 -6.897 1.00 89.56 81 GLU A O 1
ATOM 619 N N . HIS A 1 82 ? -7.361 -6.509 -6.073 1.00 90.31 82 HIS A N 1
ATOM 620 C CA . HIS A 1 82 ? -6.505 -7.490 -5.402 1.00 90.31 82 HIS A CA 1
ATOM 621 C C . HIS A 1 82 ? -5.616 -8.249 -6.394 1.00 90.31 82 HIS A C 1
ATOM 623 O O . HIS A 1 82 ? -4.428 -8.450 -6.137 1.00 90.31 82 HIS A O 1
ATOM 629 N N . ALA A 1 83 ? -6.152 -8.652 -7.551 1.00 90.44 83 ALA A N 1
ATOM 630 C CA . ALA A 1 83 ? -5.377 -9.349 -8.577 1.00 90.44 83 ALA A CA 1
ATOM 631 C C . ALA A 1 83 ? -4.203 -8.499 -9.092 1.00 90.44 83 ALA A C 1
ATOM 633 O O . ALA A 1 83 ? -3.092 -9.006 -9.257 1.00 90.44 83 ALA A O 1
ATOM 634 N N . LYS A 1 84 ? -4.426 -7.197 -9.303 1.00 90.94 84 LYS A N 1
ATOM 635 C CA . LYS A 1 84 ? -3.384 -6.266 -9.757 1.00 90.94 84 LYS A CA 1
ATOM 636 C C . LYS A 1 84 ? -2.317 -6.043 -8.690 1.00 90.94 84 LYS A C 1
ATOM 638 O O . LYS A 1 84 ? -1.134 -6.062 -9.014 1.00 90.94 84 LYS A O 1
ATOM 643 N N . TYR A 1 85 ? -2.709 -5.915 -7.426 1.00 89.94 85 TYR A N 1
ATOM 644 C CA . TYR A 1 85 ? -1.763 -5.817 -6.316 1.00 89.94 85 TYR A CA 1
ATOM 645 C C . TYR A 1 85 ? -0.913 -7.080 -6.127 1.00 89.94 85 TYR A C 1
ATOM 647 O O . TYR A 1 85 ? 0.299 -6.976 -5.937 1.00 89.94 85 TYR A O 1
ATOM 655 N N . ARG A 1 86 ? -1.501 -8.277 -6.260 1.00 89.25 86 ARG A N 1
ATOM 656 C CA . ARG A 1 86 ? -0.740 -9.540 -6.235 1.00 89.25 86 ARG A CA 1
ATOM 657 C C . ARG A 1 86 ? 0.292 -9.607 -7.359 1.00 89.25 86 ARG A C 1
ATOM 659 O O . ARG A 1 86 ? 1.399 -10.087 -7.135 1.00 89.25 86 ARG A O 1
ATOM 666 N N . GLU A 1 87 ? -0.040 -9.098 -8.543 1.00 88.88 87 GLU A N 1
ATOM 667 C CA . GLU A 1 87 ? 0.905 -9.039 -9.660 1.00 88.88 87 GLU A CA 1
ATOM 668 C C . GLU A 1 87 ? 2.065 -8.071 -9.384 1.00 88.88 87 GLU A C 1
ATOM 670 O O . GLU A 1 87 ? 3.210 -8.392 -9.689 1.00 88.88 87 GLU A O 1
ATOM 675 N N . VAL A 1 88 ? 1.810 -6.935 -8.726 1.00 87.19 88 VAL A N 1
ATOM 676 C CA . VAL A 1 88 ? 2.881 -6.025 -8.278 1.00 87.19 88 VAL A CA 1
ATOM 677 C C . VAL A 1 88 ? 3.797 -6.705 -7.260 1.00 87.19 88 VAL A C 1
ATOM 679 O O . VAL A 1 88 ? 5.014 -6.642 -7.410 1.00 87.19 88 VAL A O 1
ATOM 682 N N . LEU A 1 89 ? 3.244 -7.428 -6.281 1.00 85.56 89 LEU A N 1
ATOM 683 C CA . LEU A 1 89 ? 4.049 -8.222 -5.344 1.00 85.56 89 LEU A CA 1
ATOM 684 C C . LEU A 1 89 ? 4.860 -9.309 -6.055 1.00 85.56 89 LEU A C 1
ATOM 686 O O . LEU A 1 89 ? 5.995 -9.592 -5.675 1.00 85.56 89 LEU A O 1
ATOM 690 N N . ARG A 1 90 ? 4.300 -9.928 -7.099 1.00 86.12 90 ARG A N 1
ATOM 691 C CA . ARG A 1 90 ? 5.020 -10.910 -7.913 1.00 86.12 90 ARG A CA 1
ATOM 692 C C . ARG A 1 90 ? 6.205 -10.268 -8.630 1.00 86.12 90 ARG A C 1
ATOM 694 O O . ARG A 1 90 ? 7.263 -10.885 -8.666 1.00 86.12 90 ARG A O 1
ATOM 701 N N . LEU A 1 91 ? 6.044 -9.058 -9.167 1.00 83.12 91 LEU A N 1
ATOM 702 C CA . LEU A 1 91 ? 7.135 -8.301 -9.786 1.00 83.12 91 LEU A CA 1
ATOM 703 C C . LEU A 1 91 ? 8.213 -7.937 -8.760 1.00 83.12 91 LEU A C 1
ATOM 705 O O . LEU A 1 91 ? 9.373 -8.255 -8.993 1.00 83.12 91 LEU A O 1
ATOM 709 N N . LEU A 1 92 ? 7.823 -7.407 -7.595 1.00 80.19 92 LEU A N 1
ATOM 710 C CA . LEU A 1 92 ? 8.738 -7.109 -6.483 1.00 80.19 92 LEU A CA 1
ATOM 711 C C . LEU A 1 92 ? 9.553 -8.336 -6.045 1.00 80.19 92 LEU A C 1
ATOM 713 O O . LEU A 1 92 ? 10.731 -8.223 -5.730 1.00 80.19 92 LEU A O 1
ATOM 717 N N . ARG A 1 93 ? 8.940 -9.526 -6.040 1.00 76.81 93 ARG A N 1
ATOM 718 C CA . ARG A 1 93 ? 9.607 -10.786 -5.663 1.00 76.81 93 ARG A CA 1
ATOM 719 C C . ARG A 1 93 ? 10.420 -11.421 -6.791 1.00 76.81 93 ARG A C 1
ATOM 721 O O . ARG A 1 93 ? 11.330 -12.198 -6.509 1.00 76.81 93 ARG A O 1
ATOM 728 N N . ALA A 1 94 ? 10.049 -11.168 -8.045 1.00 76.75 94 ALA A N 1
ATOM 729 C CA . ALA A 1 94 ? 10.760 -11.664 -9.220 1.00 76.75 94 ALA A CA 1
ATOM 730 C C . ALA A 1 94 ? 12.027 -10.845 -9.504 1.00 76.75 94 ALA A C 1
ATOM 732 O O . ALA A 1 94 ? 13.000 -11.386 -10.033 1.00 76.75 94 ALA A O 1
ATOM 733 N N . GLU A 1 95 ? 12.025 -9.566 -9.131 1.00 65.69 95 GLU A N 1
ATOM 734 C CA . GLU A 1 95 ? 13.202 -8.707 -9.144 1.00 65.69 95 GLU A CA 1
ATOM 735 C C . GLU A 1 95 ? 14.189 -9.201 -8.064 1.00 65.69 95 GLU A C 1
ATOM 737 O O . GLU A 1 95 ? 13.888 -9.268 -6.871 1.00 65.69 95 GLU A O 1
ATOM 742 N N . ASN A 1 96 ? 15.372 -9.661 -8.481 1.00 55.38 96 ASN A N 1
ATOM 743 C CA . ASN A 1 96 ? 16.383 -10.173 -7.555 1.00 55.38 96 ASN A CA 1
ATOM 744 C C . ASN A 1 96 ? 16.984 -9.005 -6.748 1.00 55.38 96 ASN A C 1
ATOM 746 O O . ASN A 1 96 ? 17.002 -7.880 -7.235 1.00 55.38 96 ASN A O 1
ATOM 750 N N . ARG A 1 97 ? 17.540 -9.283 -5.555 1.00 55.12 97 ARG A N 1
ATOM 751 C CA . ARG A 1 97 ? 18.041 -8.345 -4.508 1.00 55.12 97 ARG A CA 1
ATOM 752 C C . ARG A 1 97 ? 18.956 -7.181 -4.960 1.00 55.12 97 ARG A C 1
ATOM 754 O O . ARG A 1 97 ? 19.397 -6.406 -4.114 1.00 55.12 97 ARG A O 1
ATOM 761 N N . SER A 1 98 ? 19.296 -7.098 -6.239 1.00 51.78 98 SER A N 1
ATOM 762 C CA . SER A 1 98 ? 20.217 -6.154 -6.866 1.00 51.78 98 SER A CA 1
ATOM 763 C C . SER A 1 98 ? 19.526 -5.025 -7.639 1.00 51.78 98 SER A C 1
ATOM 765 O O . SER A 1 98 ? 20.181 -4.026 -7.922 1.00 51.78 98 SER A O 1
ATOM 767 N N . THR A 1 99 ? 18.236 -5.149 -7.959 1.00 60.22 99 THR A N 1
ATOM 768 C CA . THR A 1 99 ? 17.469 -4.118 -8.672 1.00 60.22 99 THR A CA 1
ATOM 769 C C . THR A 1 99 ? 16.248 -3.795 -7.822 1.00 60.22 99 THR A C 1
ATOM 771 O O . THR A 1 99 ? 15.520 -4.700 -7.439 1.00 60.22 99 THR A O 1
ATOM 774 N N . CYS A 1 100 ? 16.092 -2.532 -7.423 1.00 64.12 100 CYS A N 1
ATOM 775 C CA . CYS A 1 100 ? 14.933 -2.091 -6.645 1.00 64.12 100 CYS A CA 1
ATOM 776 C C . CYS A 1 100 ? 13.889 -1.536 -7.615 1.00 64.12 100 CYS A C 1
ATOM 778 O O . CYS A 1 100 ? 14.232 -0.706 -8.463 1.00 64.12 100 CYS A O 1
ATOM 780 N N . LEU A 1 101 ? 12.640 -1.982 -7.497 1.00 68.00 101 LEU A N 1
ATOM 781 C CA . LEU A 1 101 ? 11.558 -1.635 -8.422 1.00 68.00 101 LEU A CA 1
ATOM 782 C C . LEU A 1 101 ? 11.172 -0.152 -8.297 1.00 68.00 101 LEU A C 1
ATOM 784 O O . LEU A 1 101 ? 10.893 0.506 -9.296 1.00 68.00 101 LEU A O 1
ATOM 788 N N . THR A 1 102 ? 11.223 0.391 -7.079 1.00 66.38 102 THR A N 1
ATOM 789 C CA . THR A 1 102 ? 11.018 1.811 -6.761 1.00 66.38 102 THR A CA 1
ATOM 790 C C . THR A 1 102 ? 12.339 2.571 -6.597 1.00 66.38 102 THR A C 1
ATOM 792 O O . THR A 1 102 ? 12.420 3.493 -5.786 1.00 66.38 102 THR A O 1
ATOM 795 N N . GLU A 1 103 ? 13.408 2.138 -7.276 1.00 69.00 103 GLU A N 1
ATOM 796 C CA . GLU A 1 103 ? 14.770 2.710 -7.218 1.00 69.00 103 GLU A CA 1
ATOM 797 C C . GLU A 1 103 ? 15.511 2.513 -5.879 1.00 69.00 103 GLU A C 1
ATOM 799 O O . GLU A 1 103 ? 16.742 2.497 -5.845 1.00 69.00 103 GLU A O 1
ATOM 804 N N . THR A 1 104 ? 14.788 2.285 -4.780 1.00 75.75 104 THR A N 1
ATOM 805 C CA . THR A 1 104 ? 15.328 2.060 -3.433 1.00 75.75 104 THR A CA 1
ATOM 806 C C . THR A 1 104 ? 14.702 0.839 -2.761 1.00 75.75 104 THR A C 1
ATOM 808 O O . THR A 1 104 ? 13.519 0.552 -2.933 1.00 75.75 104 THR A O 1
ATOM 811 N N . ARG A 1 105 ? 15.488 0.143 -1.930 1.00 75.38 105 ARG A N 1
ATOM 812 C CA . ARG A 1 105 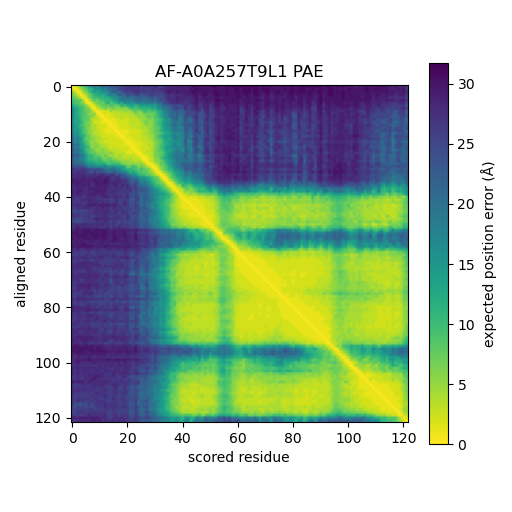? 15.018 -1.014 -1.149 1.00 75.38 105 ARG A CA 1
ATOM 813 C C . ARG A 1 105 ? 13.943 -0.629 -0.132 1.00 75.38 105 ARG A C 1
ATOM 815 O O . ARG A 1 105 ? 13.058 -1.423 0.163 1.00 75.38 105 ARG A O 1
ATOM 822 N N . GLU A 1 106 ? 14.047 0.575 0.421 1.00 76.00 106 GLU A N 1
ATOM 823 C CA . GLU A 1 106 ? 13.068 1.111 1.366 1.00 76.00 106 GLU A CA 1
ATOM 824 C C . GLU A 1 106 ? 11.722 1.361 0.686 1.00 76.00 106 GLU A C 1
ATOM 826 O O . GLU A 1 106 ? 10.692 1.020 1.261 1.00 76.00 106 GLU A O 1
ATOM 831 N N . GLY A 1 107 ? 11.716 1.881 -0.545 1.00 75.25 107 GLY A N 1
ATOM 832 C CA . GLY A 1 107 ? 10.482 2.072 -1.302 1.00 75.25 107 GLY A CA 1
ATOM 833 C C . GLY A 1 107 ? 9.807 0.750 -1.681 1.00 75.25 107 GLY A C 1
ATOM 834 O O . GLY A 1 107 ? 8.592 0.639 -1.540 1.00 75.25 107 GLY A O 1
ATOM 835 N N . ASP A 1 108 ? 10.578 -0.280 -2.045 1.00 76.31 108 ASP A N 1
ATOM 836 C CA . ASP A 1 108 ? 10.040 -1.621 -2.312 1.00 76.31 108 ASP A CA 1
ATOM 837 C C . ASP A 1 108 ? 9.401 -2.222 -1.049 1.00 76.31 108 ASP A C 1
ATOM 839 O O . ASP A 1 108 ? 8.311 -2.791 -1.109 1.00 76.31 108 ASP A O 1
ATOM 843 N N . GLN A 1 109 ? 10.048 -2.044 0.111 1.00 79.75 109 GLN A N 1
ATOM 844 C CA . GLN A 1 109 ? 9.546 -2.506 1.408 1.00 79.75 109 GLN A CA 1
ATOM 845 C C . GLN A 1 109 ? 8.264 -1.765 1.820 1.00 79.75 109 GLN A C 1
ATOM 847 O O . GLN A 1 109 ? 7.319 -2.392 2.291 1.00 79.75 109 GLN A O 1
ATOM 852 N N . GLN A 1 110 ? 8.219 -0.443 1.633 1.00 80.94 110 GLN A N 1
ATOM 853 C CA . GLN A 1 110 ? 7.035 0.375 1.915 1.00 80.94 110 GLN A CA 1
ATOM 854 C C . GLN A 1 110 ? 5.871 0.026 0.985 1.00 80.94 110 GLN A C 1
ATOM 856 O O . GLN A 1 110 ? 4.725 -0.040 1.426 1.00 80.94 110 GLN A O 1
ATOM 861 N N . LEU A 1 111 ? 6.158 -0.228 -0.294 1.00 82.38 111 LEU A N 1
ATOM 862 C CA . LEU A 1 111 ? 5.152 -0.648 -1.260 1.00 82.38 111 LEU A CA 1
ATOM 863 C C . LEU A 1 111 ? 4.606 -2.041 -0.921 1.00 82.38 111 LEU A C 1
ATOM 865 O O . LEU A 1 111 ? 3.396 -2.245 -0.981 1.00 82.38 111 LEU A O 1
ATOM 869 N N . GLU A 1 112 ? 5.469 -2.985 -0.534 1.00 84.62 112 GLU A N 1
ATOM 870 C CA . GLU A 1 112 ? 5.042 -4.311 -0.079 1.00 84.62 112 GLU A CA 1
ATOM 871 C C . GLU A 1 112 ? 4.166 -4.225 1.176 1.00 84.62 112 GLU A C 1
ATOM 873 O O . GLU A 1 112 ? 3.106 -4.847 1.198 1.00 84.62 112 GLU A O 1
ATOM 878 N N . ASP A 1 113 ? 4.554 -3.432 2.177 1.00 83.94 113 ASP A N 1
ATOM 879 C CA . ASP A 1 113 ? 3.788 -3.254 3.418 1.00 83.94 113 ASP A CA 1
ATOM 880 C C . ASP A 1 113 ? 2.409 -2.629 3.151 1.00 83.94 113 ASP A C 1
ATOM 882 O O . ASP A 1 113 ? 1.381 -3.171 3.562 1.00 83.94 113 ASP A O 1
ATOM 886 N N . ALA A 1 114 ? 2.358 -1.560 2.349 1.00 84.31 114 ALA A N 1
ATOM 887 C CA . ALA A 1 114 ? 1.103 -0.916 1.975 1.00 84.31 114 ALA A CA 1
ATOM 888 C C . ALA A 1 114 ? 0.176 -1.864 1.197 1.00 84.31 114 ALA A C 1
ATOM 890 O O . ALA A 1 114 ? -1.030 -1.908 1.451 1.00 84.31 114 ALA A O 1
ATOM 891 N N . ILE A 1 115 ? 0.720 -2.659 0.271 1.00 85.69 115 ILE A N 1
ATOM 892 C CA . ILE A 1 115 ? -0.061 -3.662 -0.458 1.00 85.69 115 ILE A CA 1
ATOM 893 C C . ILE A 1 115 ? -0.516 -4.788 0.484 1.00 85.69 115 ILE A C 1
ATOM 895 O O . ILE A 1 115 ? -1.664 -5.226 0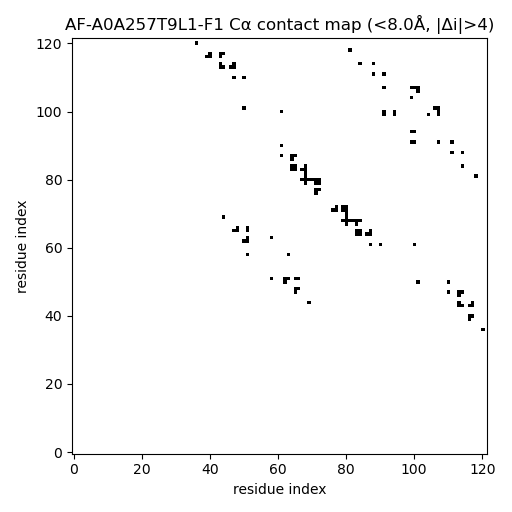.400 1.00 85.69 115 ILE A O 1
ATOM 899 N N . ALA A 1 116 ? 0.341 -5.242 1.399 1.00 85.62 116 ALA A N 1
ATOM 900 C CA . ALA A 1 116 ? 0.009 -6.280 2.370 1.00 85.62 116 ALA A CA 1
ATOM 901 C C . ALA A 1 116 ? -1.131 -5.848 3.300 1.00 85.62 116 ALA A C 1
ATOM 903 O O . ALA A 1 116 ? -2.025 -6.646 3.561 1.00 85.62 116 ALA A O 1
ATOM 904 N N . ILE A 1 117 ? -1.165 -4.582 3.722 1.00 84.69 117 ILE A N 1
ATOM 905 C CA . ILE A 1 117 ? -2.273 -4.006 4.499 1.00 84.69 117 ILE A CA 1
ATOM 906 C C . ILE A 1 117 ? -3.586 -4.028 3.706 1.00 84.69 117 ILE A C 1
ATOM 908 O O . ILE A 1 117 ? -4.646 -4.293 4.271 1.00 84.69 117 ILE A O 1
ATOM 912 N N . VAL A 1 118 ? -3.541 -3.759 2.398 1.00 83.62 118 VAL A N 1
ATOM 913 C CA . VAL A 1 118 ? -4.742 -3.792 1.548 1.00 83.62 118 VAL A CA 1
ATOM 914 C C . VAL A 1 118 ? -5.233 -5.226 1.316 1.00 83.62 118 VAL A C 1
ATOM 916 O O . VAL A 1 118 ? -6.441 -5.438 1.250 1.00 83.62 118 VAL A O 1
ATOM 919 N N . LEU A 1 119 ? -4.324 -6.204 1.226 1.00 82.75 119 LEU A N 1
ATOM 920 C CA . LEU A 1 119 ? -4.644 -7.616 0.967 1.00 82.75 119 LEU A CA 1
ATOM 921 C C . LEU A 1 119 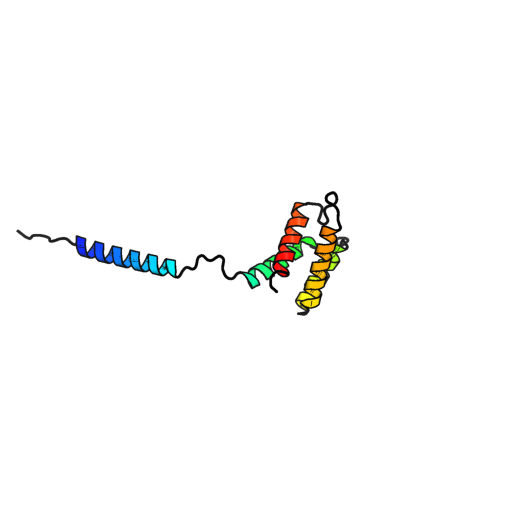? -4.937 -8.450 2.222 1.00 82.75 119 LEU A C 1
ATOM 923 O O . LEU A 1 119 ? -5.584 -9.483 2.104 1.00 82.75 119 LEU A O 1
ATOM 927 N N . GLY A 1 120 ? -4.412 -8.066 3.386 1.00 71.12 120 GLY A N 1
ATOM 928 C CA . GLY A 1 120 ? -4.429 -8.859 4.621 1.00 71.12 120 GLY A CA 1
ATOM 929 C C . GLY A 1 120 ? -5.763 -8.893 5.368 1.00 71.12 120 GLY A C 1
ATOM 930 O O . GLY A 1 120 ? -5.809 -9.411 6.478 1.00 71.12 120 GLY A O 1
ATOM 931 N N . ASP A 1 121 ? -6.827 -8.343 4.789 1.00 53.78 121 ASP A N 1
ATOM 932 C CA . ASP A 1 121 ? -8.178 -8.325 5.355 1.00 53.78 121 ASP A CA 1
ATOM 933 C C . ASP A 1 121 ? -9.135 -9.206 4.530 1.00 53.78 121 ASP A C 1
ATOM 935 O O . ASP A 1 121 ? -10.148 -8.730 4.024 1.00 53.78 121 ASP A O 1
ATOM 939 N N . GLU A 1 122 ? -8.779 -10.482 4.349 1.00 47.19 122 GLU A N 1
ATOM 940 C CA . GLU A 1 122 ? -9.716 -11.531 3.901 1.00 47.19 122 GLU A CA 1
ATOM 941 C C . GLU A 1 122 ? -10.082 -12.463 5.061 1.00 47.19 122 GLU A C 1
ATOM 943 O O . GLU A 1 122 ? -9.171 -12.825 5.843 1.00 47.19 122 GLU A O 1
#

Radius of gyration: 26.96 Å; Cα contacts (8 Å, |Δi|>4): 69; chains: 1; bounding box: 36×37×92 Å

Foldseek 3Di:
DDDPPDPPVVVVVVVVVVVVVVVVVVVVVPPPPPDCLVVLLVVLLVVLCVLLPDPPPPGDPLSVLNVVLVVCVVVVNNVSNLVSLVVSVVVLVVDPPPQGPSRDPVVSVSSVVSSCSNVVPD

Sequence (122 aa):
MQAEKQPQTLTLTILVAISLTLSIGLSFVDFSPSTGGATTREQARYQITSFYGQANAALGPYQLLLRDAQRAHSRGDHATEHAKYREVLRLLRAENRSTCLTETREGDQQLEDAIAIVLGDE

Secondary structure (DSSP, 8-state):
------THHHHHHHHHHHHHHHHHHHHHS--S----HHHHHHHHHHHHHHTT--TTS---HHHHHHHHHHHHHHTT-HHHHHHHHHHHHHHHHHS-TTS-TTSSHHHHHHHHHHHHHHHS--